Protein AF-A0A3B4YHL0-F1 (afdb_monomer_lite)

Sequence (65 aa):
MSRGVIQPSQQKLAEKLTILNDRGIGMLTRVYNIKKVRTHTHMFPIYWHLSVAVISKAVGVMLVL

Radius of gyration: 26.1 Å; chains: 1; bounding box: 41×22×74 Å

Organis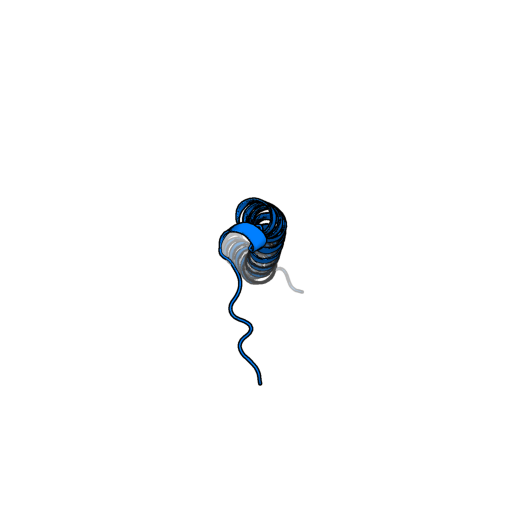m: NCBI:txid1841481

InterPro domains:
  IPR019137 Nck-associated protein 1 [PF09735] (9-48)

pLDDT: mean 80.34, std 14.12, range [41.19, 97.94]

Secondary structure (DSSP, 8-state):
-------GGGS-HHHHHHHHHHHHHHHHHHHHHHHHHHHHHHHHHHHHHHHHHHHHHHHT-----

Foldseek 3Di:
DDPPPDDPVNPVVVVVVVVVVVVVVVVVVVVVVVVVCVCCVPPVVVVVVVVVVVVCVVVVPPPDD

Structure (mmCIF, N/CA/C/O backbone):
data_AF-A0A3B4YHL0-F1
#
_entry.id   AF-A0A3B4YHL0-F1
#
loop_
_atom_site.group_PDB
_atom_site.id
_atom_site.type_symbol
_atom_site.label_atom_id
_atom_site.label_alt_id
_atom_site.label_comp_id
_atom_site.l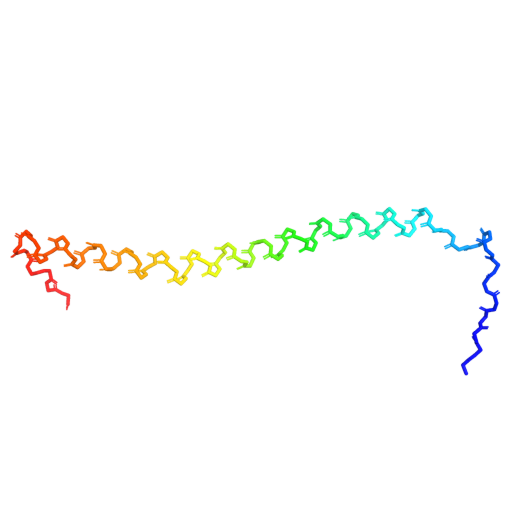abel_asym_id
_atom_site.label_entity_id
_atom_site.label_seq_id
_atom_site.pdbx_PDB_ins_code
_atom_site.Cartn_x
_atom_site.Cartn_y
_atom_site.Cartn_z
_atom_site.occupancy
_atom_site.B_iso_or_equiv
_atom_site.auth_seq_id
_atom_site.auth_comp_id
_atom_site.auth_asym_id
_atom_site.auth_atom_id
_atom_site.pdbx_PDB_model_num
ATOM 1 N N . MET A 1 1 ? 4.583 -21.279 28.402 1.00 41.19 1 MET A N 1
ATOM 2 C CA . MET A 1 1 ? 4.156 -20.029 27.730 1.00 41.19 1 MET A CA 1
ATOM 3 C C . MET A 1 1 ? 2.717 -19.746 28.142 1.00 41.19 1 MET A C 1
ATOM 5 O O . MET A 1 1 ? 1.811 -20.367 27.598 1.00 41.19 1 MET A O 1
ATOM 9 N N . SER A 1 2 ? 2.494 -18.904 29.155 1.00 52.94 2 SER A N 1
ATOM 10 C CA . SER A 1 2 ? 1.136 -18.563 29.598 1.00 52.94 2 SER A CA 1
ATOM 11 C C . SER A 1 2 ? 0.438 -17.762 28.506 1.00 52.94 2 SER A C 1
ATOM 13 O O . SER A 1 2 ? 0.800 -16.617 28.241 1.00 52.94 2 SER A O 1
ATOM 15 N N . ARG A 1 3 ? -0.552 -18.372 27.847 1.00 62.56 3 ARG A N 1
ATOM 16 C CA . ARG A 1 3 ? -1.509 -17.649 27.008 1.00 62.56 3 ARG A CA 1
ATOM 17 C C . ARG A 1 3 ? -2.367 -16.820 27.956 1.00 62.56 3 ARG A C 1
ATOM 19 O O . ARG A 1 3 ? -3.330 -17.329 28.518 1.00 62.56 3 ARG A O 1
ATOM 26 N N . GLY A 1 4 ? -1.944 -15.583 28.212 1.00 64.88 4 GLY A 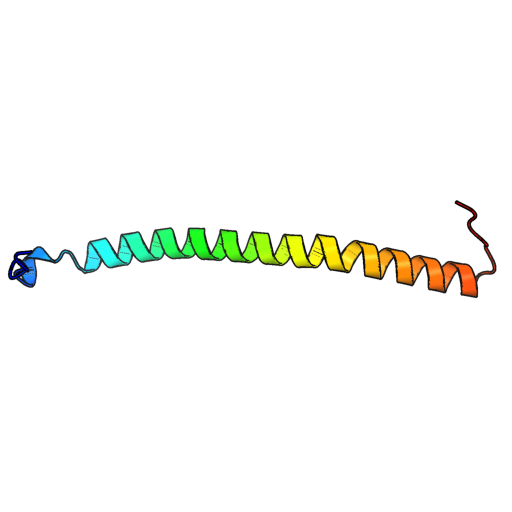N 1
ATOM 27 C CA . GLY A 1 4 ? -2.729 -14.636 28.991 1.00 64.88 4 GLY A CA 1
ATOM 28 C C . GLY A 1 4 ? -4.114 -14.524 28.367 1.00 64.88 4 GLY A C 1
ATOM 29 O O . GLY A 1 4 ? -4.232 -14.253 27.173 1.00 64.88 4 GLY A O 1
ATOM 30 N N . VAL A 1 5 ? -5.147 -14.795 29.160 1.00 65.44 5 VAL A N 1
ATOM 31 C CA . VAL A 1 5 ? -6.543 -14.571 28.789 1.00 65.44 5 VAL A CA 1
ATOM 32 C C . VAL A 1 5 ? -6.686 -13.073 28.521 1.00 65.44 5 VAL A C 1
ATOM 34 O O . VAL A 1 5 ? -6.735 -12.273 29.450 1.00 65.44 5 VAL A O 1
ATOM 37 N N . ILE A 1 6 ? -6.651 -12.672 27.248 1.00 65.25 6 ILE A N 1
ATOM 38 C CA . ILE A 1 6 ? -6.775 -11.264 26.874 1.00 65.25 6 ILE A CA 1
ATOM 39 C C . ILE A 1 6 ? -8.248 -10.887 26.988 1.00 65.25 6 ILE A C 1
ATOM 41 O O . ILE A 1 6 ? -9.067 -11.368 26.204 1.00 65.25 6 ILE A O 1
ATOM 45 N N . GLN A 1 7 ? -8.578 -10.018 27.945 1.00 75.69 7 GLN A N 1
ATOM 46 C CA . GLN A 1 7 ? -9.915 -9.439 28.039 1.00 75.69 7 GLN A CA 1
ATOM 47 C C . GLN A 1 7 ? -10.272 -8.756 26.708 1.00 75.69 7 GLN A C 1
ATOM 49 O O . GLN A 1 7 ? -9.470 -7.962 26.204 1.00 75.69 7 GLN A O 1
ATOM 54 N N . PRO A 1 8 ? -11.452 -9.033 26.123 1.00 69.50 8 PRO A N 1
ATOM 55 C CA . PRO A 1 8 ? -11.824 -8.526 24.800 1.00 69.50 8 PRO A CA 1
ATOM 56 C C . PRO A 1 8 ? -11.796 -6.991 24.723 1.00 69.50 8 PRO A C 1
ATOM 58 O O . PRO A 1 8 ? -11.381 -6.433 23.712 1.00 69.50 8 PRO A O 1
ATOM 61 N N . SER A 1 9 ? -12.115 -6.301 25.821 1.00 76.00 9 SER A N 1
ATOM 62 C CA . SER A 1 9 ? -12.054 -4.836 25.936 1.00 76.00 9 SER A CA 1
ATOM 63 C C . SER A 1 9 ? -10.632 -4.256 25.899 1.00 76.00 9 SER A C 1
ATOM 65 O O . SER A 1 9 ? -10.456 -3.094 25.543 1.00 76.00 9 SER A O 1
ATOM 67 N N . GLN A 1 10 ? -9.599 -5.042 26.216 1.00 78.44 10 GLN A N 1
ATOM 68 C CA .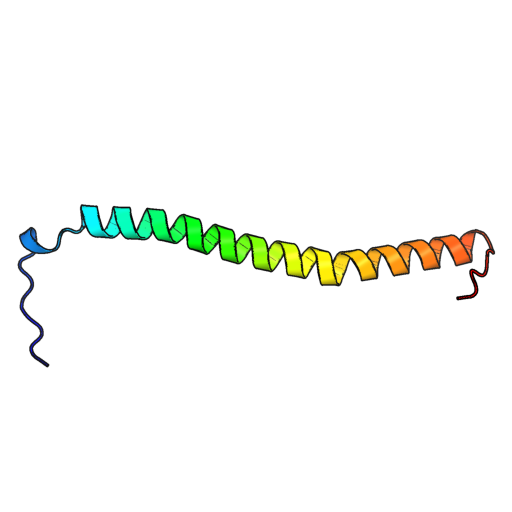 GLN A 1 10 ? -8.198 -4.595 26.215 1.00 78.44 10 GLN A CA 1
ATOM 69 C C . GLN A 1 10 ? -7.466 -4.902 24.903 1.00 78.44 10 GLN A C 1
ATOM 71 O O . GLN A 1 10 ? -6.279 -4.599 24.758 1.00 78.44 10 GLN A O 1
ATOM 76 N N . GLN A 1 11 ? -8.149 -5.498 23.922 1.00 82.44 11 GLN A N 1
ATOM 77 C CA . GLN A 1 11 ? -7.507 -5.924 22.682 1.00 82.44 11 GLN A CA 1
ATOM 78 C C . GLN A 1 11 ? -7.098 -4.765 21.774 1.00 82.44 11 GLN A C 1
ATOM 80 O O . GLN A 1 11 ? -6.201 -4.980 20.950 1.00 82.44 11 GLN A O 1
ATOM 85 N N . LYS A 1 12 ? -7.692 -3.570 21.947 1.00 86.19 12 LYS A N 1
ATOM 86 C CA . LYS A 1 12 ? -7.428 -2.376 21.122 1.00 86.19 12 LYS A CA 1
ATOM 87 C C . LYS A 1 12 ? -7.457 -2.710 19.628 1.00 86.19 12 LYS A C 1
ATOM 89 O O . LYS A 1 12 ? -6.496 -2.498 18.886 1.00 86.19 12 LYS A O 1
ATOM 94 N N . LEU A 1 13 ? -8.520 -3.411 19.225 1.00 89.38 13 LEU A N 1
ATOM 95 C CA . LEU A 1 13 ? -8.612 -4.005 17.895 1.00 89.38 13 LEU A CA 1
ATOM 96 C C . LEU A 1 13 ? -8.667 -2.923 16.815 1.00 89.38 13 LEU A C 1
ATOM 98 O O . LEU A 1 13 ? -7.981 -3.049 15.806 1.00 89.38 13 LEU A O 1
ATOM 102 N N . ALA A 1 14 ? -9.422 -1.850 17.054 1.00 91.00 14 ALA A N 1
ATOM 103 C CA . ALA A 1 14 ? -9.527 -0.728 16.130 1.00 91.00 14 ALA A CA 1
ATOM 104 C C . ALA A 1 14 ? -8.155 -0.083 15.881 1.00 91.00 14 ALA A C 1
ATOM 106 O O . ALA A 1 14 ? -7.749 0.074 14.735 1.00 91.00 14 ALA A O 1
ATOM 107 N N . GLU A 1 15 ? -7.389 0.194 16.937 1.00 93.69 15 GLU A N 1
ATOM 108 C CA . GLU A 1 15 ? -6.065 0.808 16.827 1.00 93.69 15 GLU A CA 1
ATOM 109 C C . GLU A 1 15 ? -5.078 -0.104 16.093 1.00 93.69 15 GLU A C 1
ATOM 111 O O . GLU A 1 15 ? -4.317 0.350 15.237 1.00 93.69 15 GLU A O 1
ATOM 116 N N . LYS A 1 16 ? -5.110 -1.410 16.384 1.00 93.94 16 LYS A N 1
ATOM 117 C CA . LYS A 1 16 ? -4.269 -2.394 15.690 1.00 93.94 16 LYS A CA 1
ATOM 118 C C . LYS A 1 16 ? -4.609 -2.495 14.209 1.00 93.94 16 LYS A C 1
ATOM 120 O O . LYS A 1 16 ? -3.689 -2.580 13.398 1.00 93.94 16 LYS A O 1
ATOM 125 N N . LEU A 1 17 ? -5.895 -2.484 13.859 1.00 94.31 17 LEU A N 1
ATOM 126 C CA . LEU A 1 17 ? -6.341 -2.527 12.469 1.00 94.31 17 LEU A CA 1
ATOM 127 C C . LEU A 1 17 ? -5.944 -1.256 11.718 1.00 94.31 17 LEU A C 1
ATOM 129 O O . LEU A 1 17 ? -5.432 -1.368 10.609 1.00 94.31 17 LEU A O 1
ATOM 133 N N . THR A 1 18 ? -6.079 -0.079 12.332 1.00 96.06 18 THR A N 1
ATOM 134 C CA . THR A 1 18 ? -5.623 1.187 11.738 1.00 96.06 18 THR A CA 1
ATOM 135 C C . THR A 1 18 ? -4.120 1.162 11.461 1.00 96.06 18 THR A C 1
ATOM 137 O O . THR A 1 18 ? -3.696 1.390 10.331 1.00 96.06 18 THR A O 1
ATOM 140 N N . ILE A 1 19 ? -3.305 0.779 12.450 1.00 97.00 19 ILE A N 1
ATOM 141 C CA . ILE A 1 19 ? -1.845 0.682 12.281 1.00 97.00 19 ILE A CA 1
ATOM 142 C C . ILE A 1 19 ? -1.477 -0.342 11.201 1.00 97.00 19 ILE A C 1
ATOM 144 O O . ILE A 1 19 ? -0.559 -0.118 10.406 1.00 97.00 19 ILE A O 1
ATOM 148 N N . LEU A 1 20 ? -2.158 -1.490 11.182 1.00 97.25 20 LEU A N 1
ATOM 149 C CA . LEU A 1 20 ? -1.918 -2.527 10.185 1.00 97.25 20 LEU A CA 1
ATOM 150 C C . LEU A 1 20 ? -2.282 -2.039 8.780 1.00 97.25 20 LEU A C 1
ATOM 152 O O . LEU A 1 20 ? -1.533 -2.315 7.847 1.00 97.25 20 LEU A O 1
ATOM 156 N N . ASN A 1 21 ? -3.383 -1.304 8.634 1.00 96.19 21 ASN A N 1
ATOM 157 C CA . ASN A 1 21 ? -3.828 -0.753 7.359 1.00 96.19 21 ASN A CA 1
ATOM 158 C C . ASN A 1 21 ? -2.807 0.249 6.797 1.00 96.19 21 ASN A C 1
ATOM 160 O O . ASN A 1 21 ? -2.348 0.089 5.664 1.00 96.19 21 ASN A O 1
ATOM 164 N N . ASP A 1 22 ? -2.353 1.198 7.619 1.00 96.44 22 ASP A N 1
ATOM 165 C CA . ASP A 1 22 ? -1.345 2.192 7.221 1.00 96.44 22 ASP A CA 1
ATOM 166 C C . ASP A 1 22 ? -0.033 1.524 6.787 1.00 96.44 22 ASP A C 1
ATOM 168 O O . ASP A 1 22 ? 0.564 1.857 5.755 1.00 96.44 22 ASP A O 1
ATOM 172 N N . ARG A 1 23 ? 0.409 0.509 7.540 1.00 97.50 23 ARG A N 1
ATOM 173 C CA . ARG A 1 23 ? 1.600 -0.276 7.183 1.00 97.50 23 ARG A CA 1
ATOM 174 C C . ARG A 1 23 ? 1.381 -1.122 5.930 1.00 97.50 23 ARG A C 1
ATOM 176 O O . ARG A 1 23 ? 2.304 -1.246 5.122 1.00 97.50 23 ARG A O 1
ATOM 183 N N . GLY A 1 24 ? 0.182 -1.669 5.752 1.00 97.25 24 GLY A N 1
ATOM 184 C CA . GLY A 1 24 ? -0.217 -2.466 4.596 1.00 97.25 24 GLY A CA 1
ATOM 185 C C . GLY A 1 24 ? -0.083 -1.690 3.288 1.00 97.25 24 GLY A C 1
ATOM 186 O O . GLY A 1 24 ? 0.505 -2.205 2.337 1.00 97.25 24 GLY A O 1
ATOM 187 N N . ILE A 1 25 ? -0.505 -0.423 3.260 1.00 97.81 25 ILE A N 1
ATOM 188 C CA . ILE A 1 25 ? -0.348 0.462 2.091 1.00 97.81 25 ILE A CA 1
ATOM 189 C C . ILE A 1 25 ? 1.137 0.642 1.733 1.00 97.81 25 ILE A C 1
ATOM 191 O O . ILE A 1 25 ? 1.535 0.505 0.569 1.00 97.81 25 ILE A O 1
ATOM 195 N N . GLY A 1 26 ? 1.986 0.884 2.737 1.00 97.62 26 GLY A N 1
ATOM 196 C CA . GLY A 1 26 ? 3.434 1.000 2.546 1.00 97.62 26 GLY A CA 1
ATOM 197 C C . GLY A 1 26 ? 4.071 -0.291 2.019 1.00 97.62 26 GLY A C 1
ATOM 198 O O . GLY A 1 26 ? 4.936 -0.252 1.139 1.00 97.62 26 GLY A O 1
ATOM 199 N N . MET A 1 27 ? 3.623 -1.449 2.507 1.00 97.81 27 MET A N 1
ATOM 200 C CA . MET A 1 27 ? 4.074 -2.752 2.009 1.00 97.81 27 MET A CA 1
ATOM 201 C C . MET A 1 27 ? 3.637 -2.997 0.562 1.00 97.81 27 MET A C 1
ATOM 203 O O . MET A 1 27 ? 4.473 -3.374 -0.261 1.00 97.81 27 MET A O 1
ATOM 207 N N . LEU A 1 28 ? 2.373 -2.731 0.227 1.00 97.94 28 LEU A N 1
ATOM 208 C CA . LEU A 1 28 ? 1.853 -2.871 -1.137 1.00 97.94 28 LEU A CA 1
ATOM 209 C C . LEU A 1 28 ? 2.610 -1.979 -2.122 1.00 97.94 28 LEU A C 1
ATOM 211 O O . LEU A 1 28 ? 2.980 -2.436 -3.203 1.00 97.94 28 LEU A O 1
ATOM 215 N N . THR A 1 29 ? 2.931 -0.749 -1.722 1.00 97.56 29 THR A N 1
ATOM 216 C CA . THR A 1 29 ? 3.731 0.181 -2.533 1.00 97.56 29 THR A CA 1
ATOM 217 C C . THR A 1 29 ? 5.128 -0.373 -2.807 1.00 97.56 29 THR A C 1
ATOM 219 O O . THR A 1 29 ? 5.611 -0.324 -3.938 1.00 97.56 29 THR A O 1
ATOM 222 N N . ARG A 1 30 ? 5.783 -0.964 -1.800 1.00 97.50 30 ARG A N 1
ATOM 223 C CA . ARG A 1 30 ? 7.096 -1.605 -1.976 1.00 97.50 30 ARG A CA 1
ATOM 224 C C . ARG A 1 30 ? 7.021 -2.808 -2.913 1.00 97.50 30 ARG A C 1
ATOM 226 O O . ARG A 1 30 ? 7.851 -2.918 -3.813 1.00 97.50 30 ARG A O 1
ATOM 233 N N . VAL A 1 31 ? 6.015 -3.670 -2.753 1.00 97.06 31 VAL A N 1
ATOM 234 C CA . VAL A 1 31 ? 5.790 -4.821 -3.646 1.00 97.06 31 VAL A CA 1
ATOM 235 C C . VAL A 1 31 ? 5.541 -4.356 -5.080 1.00 97.06 31 VAL A C 1
ATOM 237 O O . VAL A 1 31 ? 6.144 -4.890 -6.014 1.00 97.06 31 VAL A O 1
ATOM 240 N N . TYR A 1 32 ? 4.706 -3.333 -5.261 1.00 96.19 32 TYR A N 1
ATOM 241 C CA . TYR A 1 32 ? 4.455 -2.721 -6.560 1.00 96.19 32 TYR A CA 1
ATOM 242 C C . TYR A 1 32 ? 5.742 -2.177 -7.182 1.00 96.19 32 TYR A C 1
ATOM 244 O O . TYR A 1 32 ? 6.042 -2.505 -8.328 1.00 96.19 32 TYR A O 1
ATOM 252 N N . ASN A 1 33 ? 6.542 -1.420 -6.429 1.00 94.38 33 ASN A N 1
ATOM 253 C CA . ASN A 1 33 ? 7.791 -0.851 -6.929 1.00 94.38 33 ASN A CA 1
ATOM 254 C C . ASN A 1 33 ? 8.791 -1.939 -7.337 1.00 94.38 33 ASN A C 1
ATOM 256 O O . ASN A 1 33 ? 9.366 -1.852 -8.419 1.00 94.38 33 ASN A O 1
ATOM 260 N N . ILE A 1 34 ? 8.939 -3.007 -6.548 1.00 94.81 34 ILE A N 1
ATOM 261 C CA . ILE A 1 34 ? 9.783 -4.156 -6.916 1.00 94.81 34 ILE A CA 1
ATOM 262 C C . ILE A 1 34 ? 9.268 -4.811 -8.202 1.00 94.81 34 ILE A C 1
ATOM 264 O O . ILE A 1 34 ? 10.050 -5.107 -9.106 1.00 94.81 34 ILE A O 1
ATOM 268 N N . LYS A 1 35 ? 7.953 -5.034 -8.315 1.00 92.12 35 LYS A N 1
ATOM 269 C CA . LYS A 1 35 ? 7.349 -5.614 -9.523 1.00 92.12 35 LYS A CA 1
ATOM 270 C C . LYS A 1 35 ? 7.566 -4.716 -10.742 1.00 92.12 35 LYS A C 1
ATOM 272 O O . LYS A 1 35 ? 7.940 -5.220 -11.801 1.00 92.12 35 LYS A O 1
ATOM 277 N N . LYS A 1 36 ? 7.368 -3.407 -10.593 1.00 90.69 36 LYS A N 1
ATOM 278 C CA . LYS A 1 36 ? 7.558 -2.414 -11.652 1.00 90.69 36 LYS A CA 1
ATOM 279 C C . LYS A 1 36 ? 9.007 -2.382 -12.116 1.00 90.69 36 LYS A C 1
ATOM 281 O O . LYS A 1 36 ? 9.236 -2.475 -13.316 1.00 90.69 36 LYS A O 1
ATOM 286 N N . VAL A 1 37 ? 9.966 -2.326 -11.189 1.00 90.12 37 VAL A N 1
ATOM 287 C CA . VAL A 1 37 ? 11.396 -2.358 -11.520 1.00 90.12 37 VAL A CA 1
ATOM 288 C C . VAL A 1 37 ? 11.739 -3.658 -12.224 1.00 90.12 37 VAL A C 1
ATOM 290 O O . VAL A 1 37 ? 12.269 -3.574 -13.314 1.00 90.12 37 VAL A O 1
ATOM 293 N N . ARG A 1 38 ? 11.364 -4.834 -11.702 1.00 83.75 38 ARG A N 1
ATOM 294 C CA . ARG A 1 38 ? 11.657 -6.115 -12.377 1.00 83.75 38 ARG A CA 1
ATOM 295 C C . ARG A 1 38 ? 11.073 -6.195 -13.784 1.00 83.75 38 ARG A C 1
ATOM 297 O O . ARG A 1 38 ? 11.742 -6.664 -14.695 1.00 83.75 38 ARG A O 1
ATOM 304 N N . THR A 1 39 ? 9.841 -5.727 -13.965 1.00 78.75 39 THR A N 1
ATOM 305 C CA . THR A 1 39 ? 9.198 -5.704 -15.286 1.00 78.75 39 THR A CA 1
ATOM 306 C C . THR A 1 39 ? 9.9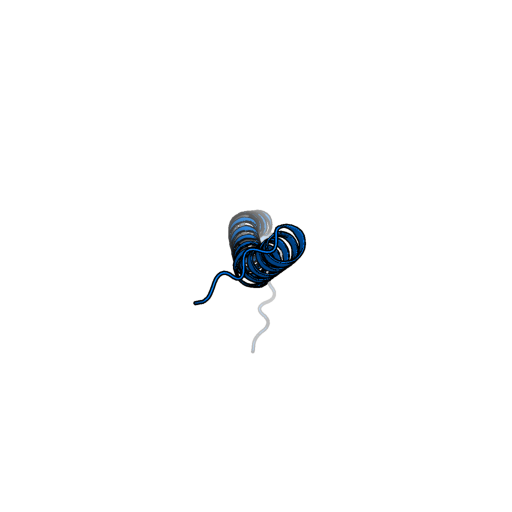32 -4.740 -16.214 1.00 78.75 39 THR A C 1
ATOM 308 O O . THR A 1 39 ? 10.243 -5.094 -17.341 1.00 78.75 39 THR A O 1
ATOM 311 N N . HIS A 1 40 ? 10.278 -3.546 -15.739 1.00 75.50 40 HIS A N 1
ATOM 312 C CA . HIS A 1 40 ? 11.003 -2.570 -16.542 1.00 75.50 40 HIS A CA 1
ATOM 313 C C . HIS A 1 40 ? 12.437 -3.034 -16.841 1.00 75.50 40 HIS A C 1
ATOM 315 O O . HIS A 1 40 ? 12.850 -3.018 -17.985 1.00 75.50 40 HIS A O 1
ATOM 321 N N . THR A 1 41 ? 13.205 -3.515 -15.868 1.00 72.00 41 THR A N 1
ATOM 322 C CA . THR A 1 41 ? 14.613 -3.889 -16.063 1.00 72.00 41 THR A CA 1
ATOM 323 C C . THR A 1 41 ? 14.807 -5.186 -16.829 1.00 72.00 41 THR A C 1
ATOM 325 O O . THR A 1 41 ? 15.785 -5.281 -17.555 1.00 72.00 41 THR A O 1
ATOM 328 N N . HIS A 1 42 ? 13.920 -6.177 -16.714 1.00 71.06 42 HIS A N 1
ATOM 329 C CA . HIS A 1 42 ? 14.036 -7.379 -17.545 1.00 71.06 42 HIS A CA 1
ATOM 330 C C . HIS A 1 42 ? 13.378 -7.196 -18.904 1.00 71.06 42 HIS A C 1
ATOM 332 O O . HIS A 1 42 ? 13.930 -7.616 -19.912 1.00 71.06 42 HIS A O 1
ATOM 338 N N . MET A 1 43 ? 12.197 -6.584 -18.953 1.00 64.25 43 MET A N 1
ATOM 339 C CA . MET A 1 43 ? 11.404 -6.581 -20.174 1.00 64.25 43 MET A CA 1
ATOM 340 C C . MET A 1 43 ? 11.789 -5.417 -21.089 1.00 64.25 43 MET A C 1
ATOM 342 O O . MET A 1 43 ? 11.965 -5.625 -22.281 1.00 64.25 43 MET A O 1
ATOM 346 N N . PHE A 1 44 ? 12.021 -4.213 -20.561 1.00 72.19 44 PHE A N 1
ATOM 347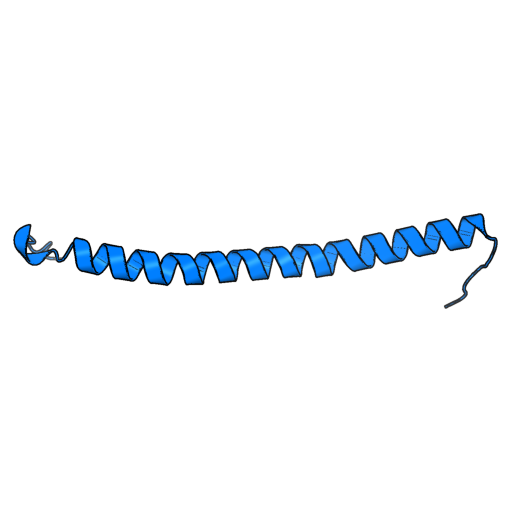 C CA . PHE A 1 44 ? 12.357 -3.055 -21.396 1.00 72.19 44 PHE A CA 1
ATOM 348 C C . PHE A 1 44 ? 13.627 -3.244 -22.244 1.00 72.19 44 PHE A C 1
ATOM 350 O O . PHE A 1 44 ? 13.525 -3.055 -23.453 1.00 72.19 44 PHE A O 1
ATOM 357 N N . PRO A 1 45 ? 14.797 -3.655 -21.707 1.00 71.88 45 PRO A N 1
ATOM 358 C CA . PRO A 1 45 ? 15.990 -3.808 -22.536 1.00 71.88 45 PRO A CA 1
ATOM 359 C C . PRO A 1 45 ? 15.855 -4.952 -23.539 1.00 71.88 45 PRO A C 1
ATOM 361 O O . PRO A 1 45 ? 16.331 -4.816 -24.657 1.00 71.88 45 PRO A O 1
ATOM 364 N N . ILE A 1 46 ? 15.161 -6.041 -23.191 1.00 73.88 46 ILE A N 1
ATOM 365 C CA . ILE A 1 46 ? 14.908 -7.147 -24.123 1.00 73.88 46 ILE A CA 1
ATOM 366 C C . ILE A 1 46 ? 14.030 -6.664 -25.284 1.00 73.88 46 ILE A C 1
ATOM 368 O O . ILE A 1 46 ? 14.412 -6.807 -26.441 1.00 73.88 46 ILE A O 1
ATOM 372 N N . TYR A 1 47 ? 12.889 -6.033 -25.001 1.00 76.56 47 TYR A N 1
ATOM 373 C CA . TYR A 1 47 ? 11.997 -5.519 -26.044 1.00 76.56 47 TYR A CA 1
ATOM 374 C C . TYR A 1 47 ? 12.649 -4.409 -26.872 1.00 76.56 47 TYR A C 1
ATOM 376 O O . TYR A 1 47 ? 12.488 -4.392 -28.092 1.00 76.56 47 TYR A O 1
ATOM 384 N N . TRP A 1 48 ? 13.420 -3.521 -26.243 1.00 72.75 48 TRP A N 1
ATOM 385 C CA . TRP A 1 48 ? 14.202 -2.500 -26.935 1.00 72.75 48 TRP A CA 1
ATOM 386 C C . TRP A 1 48 ? 15.217 -3.135 -27.891 1.00 72.75 48 TRP A C 1
ATOM 388 O O . TRP A 1 48 ? 15.230 -2.818 -29.077 1.00 72.75 48 TRP A O 1
ATOM 398 N N . HIS A 1 49 ? 16.009 -4.096 -27.410 1.00 76.69 49 HIS A N 1
ATOM 399 C CA . HIS A 1 49 ? 17.044 -4.752 -28.206 1.00 76.69 49 HIS A CA 1
ATOM 400 C C . HIS A 1 49 ? 16.459 -5.606 -29.342 1.00 76.69 49 HIS A C 1
ATOM 402 O O . HIS A 1 49 ? 16.983 -5.576 -30.454 1.00 76.69 49 HIS A O 1
ATOM 408 N N . LEU A 1 50 ? 15.349 -6.324 -29.110 1.00 78.38 50 LEU A N 1
ATOM 409 C CA . LEU A 1 50 ? 14.641 -7.045 -30.175 1.00 78.38 50 LEU A CA 1
ATOM 410 C C . LEU A 1 50 ? 14.050 -6.087 -31.216 1.00 78.38 50 LEU A C 1
ATOM 412 O O . LEU A 1 50 ? 14.185 -6.340 -32.411 1.00 78.38 50 LEU A O 1
ATOM 416 N N . SER A 1 51 ? 13.427 -4.986 -30.789 1.00 76.31 51 SER A N 1
ATOM 417 C CA . SER A 1 51 ? 12.819 -4.017 -31.713 1.00 76.31 51 SER A CA 1
ATOM 418 C C . SER A 1 51 ? 13.875 -3.342 -32.591 1.00 76.31 51 SER A C 1
ATOM 420 O O . SER A 1 51 ? 13.710 -3.279 -33.808 1.00 76.31 51 SER A O 1
ATOM 422 N N . VAL A 1 52 ? 15.000 -2.915 -32.002 1.00 79.19 52 VAL A N 1
ATOM 423 C CA . VAL A 1 52 ? 16.142 -2.356 -32.745 1.00 79.19 52 VAL A CA 1
ATOM 424 C C . VAL A 1 52 ? 16.724 -3.392 -33.709 1.00 79.19 52 VAL A C 1
ATOM 426 O O . VAL A 1 52 ? 16.956 -3.066 -34.869 1.00 79.19 52 VAL A O 1
ATOM 429 N N . ALA A 1 53 ? 16.888 -4.651 -33.287 1.00 77.25 53 ALA A N 1
ATOM 430 C CA . ALA A 1 53 ? 17.399 -5.713 -34.156 1.00 77.25 53 ALA A CA 1
ATOM 431 C C . ALA A 1 53 ? 16.481 -6.008 -35.358 1.00 77.25 53 ALA A C 1
ATOM 433 O O . ALA A 1 53 ? 16.973 -6.247 -36.463 1.00 77.25 53 ALA A O 1
ATOM 434 N N . VAL A 1 54 ? 15.156 -5.978 -35.168 1.00 79.94 54 VAL A N 1
ATOM 435 C CA . VAL A 1 54 ? 14.178 -6.158 -36.256 1.00 79.94 54 VAL A CA 1
ATOM 436 C C . VAL A 1 54 ? 14.251 -4.997 -37.248 1.00 79.94 54 VAL A C 1
ATOM 438 O O . VAL A 1 54 ? 14.317 -5.236 -38.454 1.00 79.94 54 VAL A O 1
ATOM 441 N N . ILE A 1 55 ? 14.309 -3.756 -36.758 1.00 78.06 55 ILE A N 1
ATOM 442 C CA . ILE A 1 55 ? 14.427 -2.565 -37.612 1.00 78.06 55 ILE A CA 1
ATOM 443 C C . ILE A 1 55 ? 15.762 -2.578 -38.370 1.00 78.06 55 ILE A C 1
ATOM 445 O O . ILE A 1 55 ? 15.769 -2.386 -39.581 1.00 78.06 55 ILE A O 1
ATOM 449 N N . SER A 1 56 ? 16.881 -2.890 -37.710 1.00 78.06 56 SER A N 1
ATOM 450 C CA . SER A 1 56 ? 18.196 -2.985 -38.366 1.00 78.06 56 SER A CA 1
ATOM 451 C C . SER A 1 56 ? 18.205 -4.005 -39.510 1.00 78.06 56 SER A C 1
ATOM 453 O O . SER A 1 56 ? 18.738 -3.720 -40.582 1.00 78.06 56 SER A O 1
ATOM 455 N N . LYS A 1 57 ? 17.566 -5.171 -39.318 1.00 75.25 57 LYS A N 1
ATOM 456 C CA . LYS A 1 57 ? 17.401 -6.180 -40.378 1.00 75.25 57 LYS A CA 1
ATOM 457 C C . LYS A 1 57 ? 16.512 -5.694 -41.522 1.00 75.25 57 LYS A C 1
ATOM 459 O O . LYS A 1 57 ? 16.830 -5.961 -42.674 1.00 75.25 57 LYS A O 1
ATOM 464 N N . ALA A 1 58 ? 15.419 -4.994 -41.219 1.00 76.50 58 ALA A N 1
ATOM 465 C CA . ALA A 1 58 ? 14.491 -4.490 -42.230 1.00 76.50 58 ALA A CA 1
ATOM 466 C C . ALA A 1 58 ? 15.081 -3.342 -43.069 1.00 76.50 58 ALA A C 1
ATOM 468 O O . ALA A 1 58 ? 14.795 -3.249 -44.258 1.00 76.50 58 ALA A O 1
ATOM 469 N N . VAL A 1 59 ? 15.913 -2.485 -42.467 1.00 78.62 59 VAL A N 1
ATOM 470 C CA . VAL A 1 59 ? 16.506 -1.304 -43.125 1.00 78.62 59 VAL A CA 1
ATOM 471 C C . VAL A 1 59 ? 17.901 -1.608 -43.708 1.00 78.62 59 VAL A C 1
ATOM 473 O O . VAL A 1 59 ? 18.507 -0.760 -44.352 1.00 78.62 59 VAL A O 1
ATOM 476 N N . GLY A 1 60 ? 18.427 -2.826 -43.522 1.00 66.81 60 GLY A N 1
ATOM 477 C CA . GLY A 1 60 ? 19.730 -3.241 -44.060 1.00 66.81 60 GLY A CA 1
ATOM 478 C C . GLY A 1 60 ? 20.934 -2.557 -43.402 1.00 66.81 60 GLY A C 1
ATOM 479 O O . GLY A 1 60 ? 22.050 -2.650 -43.907 1.00 66.81 60 GLY A O 1
ATOM 480 N N . VAL A 1 61 ? 20.731 -1.873 -42.274 1.00 64.69 61 VAL A N 1
ATOM 481 C CA . VAL A 1 61 ? 21.804 -1.195 -41.541 1.00 64.69 61 VAL A CA 1
ATOM 482 C C . VAL A 1 61 ? 22.373 -2.201 -40.554 1.00 64.69 61 VAL A C 1
ATOM 484 O O . VAL A 1 61 ? 21.788 -2.452 -39.500 1.00 64.69 61 VAL A O 1
ATOM 487 N N . MET A 1 62 ? 23.498 -2.824 -40.895 1.00 57.09 62 MET A N 1
ATOM 488 C CA . MET A 1 62 ? 24.248 -3.630 -39.939 1.00 57.09 62 MET A CA 1
ATOM 489 C C . MET A 1 62 ? 24.944 -2.671 -38.963 1.00 57.09 62 MET A C 1
ATOM 491 O O . MET A 1 62 ? 26.019 -2.154 -39.254 1.00 57.09 62 MET A O 1
ATOM 495 N N . LEU A 1 63 ? 24.307 -2.373 -37.826 1.00 57.88 63 LEU A N 1
ATOM 496 C CA . LEU A 1 63 ? 24.967 -1.639 -36.750 1.00 57.88 63 LEU A CA 1
ATOM 497 C C . LEU A 1 63 ? 25.973 -2.595 -36.095 1.00 57.88 63 LEU A C 1
ATOM 499 O O . LEU A 1 63 ? 25.602 -3.434 -35.277 1.00 57.88 63 LEU A O 1
ATOM 503 N N . VAL A 1 64 ? 27.229 -2.514 -36.535 1.00 53.66 64 VAL A N 1
ATOM 504 C CA . VAL A 1 64 ? 28.369 -3.181 -35.902 1.00 53.66 64 VAL A CA 1
ATOM 505 C C . VAL A 1 64 ? 28.632 -2.463 -34.578 1.00 53.66 64 VAL A C 1
ATOM 507 O O . VAL A 1 64 ? 29.008 -1.291 -34.580 1.00 53.66 64 VAL A O 1
ATOM 510 N N . LEU A 1 65 ? 28.394 -3.159 -33.468 1.00 53.22 65 LEU A N 1
ATOM 511 C CA . LEU A 1 65 ? 29.016 -2.873 -32.176 1.00 53.22 65 LEU A CA 1
ATOM 512 C C . LEU A 1 65 ? 30.071 -3.945 -31.915 1.00 53.22 65 LEU A C 1
ATOM 514 O O . LEU A 1 65 ? 29.764 -5.127 -32.198 1.00 53.22 65 LEU A O 1
#